Protein AF-A0A2V8FCY8-F1 (afdb_monomer_lite)

Foldseek 3Di:
DQWFDDPDSPVVLLVVLVVCLVPPPWWDKDKAFAPPDPDDDPGTDHDHLVVSQVSLVVQHPPWDWACPPPVGMIMIIRTNDDDDDPVQRGRPVCPVVSPPPD

pLDDT: mean 94.59, std 7.33, range [53.75, 98.69]

Secondary structure (DSSP, 8-state):
---B--TTHHHHHHHHHHHHHHH-SSEEEEEEEES-SS---TTB-EE-HHHHHHHHHTT-SEEEEE-SSSTTEEEEEEE-----BTTTTB-GGGHHHHSS--

Structure (mmCIF, N/CA/C/O backbone):
data_AF-A0A2V8FCY8-F1
#
_entry.id   AF-A0A2V8FCY8-F1
#
loop_
_atom_site.group_PDB
_atom_site.id
_atom_site.type_symbol
_atom_site.l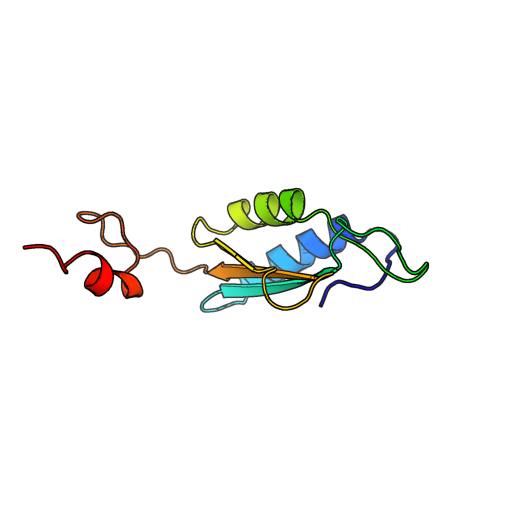abel_atom_id
_atom_site.label_alt_id
_atom_site.label_comp_id
_atom_site.label_asym_id
_atom_site.label_entity_id
_atom_site.label_seq_id
_atom_site.pdbx_PDB_ins_code
_atom_site.Cartn_x
_atom_site.Cartn_y
_atom_site.Cartn_z
_atom_site.occupancy
_atom_site.B_iso_or_equiv
_atom_site.auth_seq_id
_atom_site.auth_comp_id
_atom_site.auth_asym_id
_atom_site.auth_atom_id
_atom_site.pdbx_PDB_model_num
ATOM 1 N N . MET A 1 1 ? 1.787 9.150 -5.287 1.00 81.19 1 MET A N 1
ATOM 2 C CA . MET A 1 1 ? 1.724 8.350 -6.523 1.00 81.19 1 MET A CA 1
ATOM 3 C C . MET A 1 1 ? 3.131 7.829 -6.794 1.00 81.19 1 MET A C 1
ATOM 5 O O . MET A 1 1 ? 4.049 8.642 -6.792 1.00 81.19 1 MET A O 1
ATOM 9 N N . PHE A 1 2 ? 3.322 6.516 -6.915 1.00 93.06 2 PHE A N 1
ATOM 10 C CA . PHE A 1 2 ? 4.627 5.831 -6.962 1.00 93.06 2 PHE A CA 1
ATOM 11 C C . PHE A 1 2 ? 4.886 5.227 -8.353 1.00 93.06 2 PHE A C 1
ATOM 13 O O . PHE A 1 2 ? 5.093 4.025 -8.491 1.00 93.06 2 PHE A O 1
ATOM 20 N N . ASN A 1 3 ? 4.843 6.069 -9.390 1.00 93.81 3 ASN A N 1
ATOM 21 C CA . ASN A 1 3 ? 4.734 5.599 -10.778 1.00 93.81 3 ASN A CA 1
ATOM 22 C C . ASN A 1 3 ? 6.024 5.746 -11.594 1.00 93.81 3 ASN A C 1
ATOM 24 O O . ASN A 1 3 ? 6.118 5.168 -12.670 1.00 93.81 3 ASN A O 1
ATOM 28 N N . PHE A 1 4 ? 7.012 6.511 -11.125 1.00 95.31 4 PHE A N 1
ATOM 29 C CA . PHE A 1 4 ? 8.258 6.727 -11.865 1.00 95.31 4 PHE A CA 1
ATOM 30 C C . PHE A 1 4 ? 9.251 5.594 -11.639 1.00 95.31 4 PHE A C 1
ATOM 32 O O . PHE A 1 4 ? 9.427 5.137 -10.508 1.00 95.31 4 PHE A O 1
ATOM 39 N N . LEU A 1 5 ? 9.928 5.178 -12.707 1.00 95.31 5 LEU A N 1
ATOM 40 C CA . LEU A 1 5 ? 11.042 4.244 -12.605 1.00 95.31 5 LEU A CA 1
ATOM 41 C C . LEU A 1 5 ? 12.235 4.915 -11.905 1.00 95.31 5 LEU A C 1
ATOM 43 O O . LEU A 1 5 ? 12.657 6.007 -12.282 1.00 95.31 5 LEU A O 1
ATOM 47 N N . LEU A 1 6 ? 12.766 4.254 -10.881 1.00 96.75 6 LEU A N 1
ATOM 48 C CA . LEU A 1 6 ? 13.937 4.653 -10.103 1.00 96.75 6 LEU A CA 1
ATOM 49 C C . LEU A 1 6 ? 14.985 3.536 -10.161 1.00 96.75 6 LEU A C 1
ATOM 51 O O . LEU A 1 6 ? 14.673 2.400 -10.510 1.00 96.75 6 LEU A O 1
ATOM 55 N N . THR A 1 7 ? 16.222 3.835 -9.752 1.00 96.94 7 THR A N 1
ATOM 56 C CA . THR A 1 7 ? 17.281 2.816 -9.629 1.00 96.94 7 THR A CA 1
ATOM 57 C C . THR A 1 7 ? 16.872 1.673 -8.696 1.00 96.94 7 THR A C 1
ATOM 59 O O . THR A 1 7 ? 17.178 0.517 -8.967 1.00 96.94 7 THR A O 1
ATOM 62 N N . ASP A 1 8 ? 16.163 1.998 -7.610 1.00 97.81 8 ASP A N 1
ATOM 63 C CA . ASP A 1 8 ? 15.591 1.027 -6.678 1.00 97.81 8 ASP A CA 1
ATOM 64 C C . ASP A 1 8 ? 14.241 1.531 -6.147 1.00 97.81 8 ASP A C 1
ATOM 66 O O . ASP A 1 8 ? 14.145 2.215 -5.123 1.00 97.81 8 ASP A O 1
ATOM 70 N N . ASN A 1 9 ? 13.173 1.210 -6.878 1.00 98.19 9 ASN A N 1
ATOM 71 C CA . ASN A 1 9 ? 11.812 1.546 -6.469 1.00 98.19 9 ASN A CA 1
ATOM 72 C C . ASN A 1 9 ? 11.395 0.857 -5.168 1.00 98.19 9 ASN A C 1
ATOM 74 O O . ASN A 1 9 ? 10.638 1.446 -4.401 1.00 98.19 9 ASN A O 1
ATOM 78 N N . TRP A 1 10 ? 11.847 -0.372 -4.913 1.00 98.12 10 TRP A N 1
ATOM 79 C CA . TRP A 1 10 ? 11.351 -1.136 -3.772 1.00 98.12 10 TRP A CA 1
ATOM 80 C C . TRP A 1 10 ? 11.871 -0.567 -2.454 1.00 98.12 10 TRP A C 1
ATOM 82 O O . TRP A 1 10 ? 11.072 -0.254 -1.571 1.00 98.12 10 TRP A O 1
ATOM 92 N N . SER A 1 11 ? 13.181 -0.325 -2.355 1.00 98.38 11 SER A N 1
ATOM 93 C CA . SER A 1 11 ? 13.763 0.321 -1.173 1.00 98.38 11 SER A CA 1
ATOM 94 C C . SER A 1 11 ? 13.178 1.718 -0.951 1.00 98.38 11 SER A C 1
ATOM 96 O O . SER A 1 11 ? 12.910 2.105 0.187 1.00 98.38 11 SER A O 1
ATOM 98 N N . PHE A 1 12 ? 12.908 2.461 -2.032 1.00 98.38 12 PHE A N 1
ATOM 99 C CA . PHE A 1 12 ? 12.224 3.751 -1.949 1.00 98.38 12 PHE A CA 1
ATOM 100 C C . PHE A 1 12 ? 10.813 3.620 -1.356 1.00 98.38 12 PHE A C 1
ATOM 102 O O . PHE A 1 12 ? 10.464 4.361 -0.438 1.00 98.38 12 PHE A O 1
ATOM 109 N N . ILE A 1 13 ? 10.010 2.663 -1.830 1.00 98.50 13 ILE A N 1
ATOM 110 C CA . ILE A 1 13 ? 8.654 2.416 -1.317 1.00 98.50 13 ILE A CA 1
ATOM 111 C C . ILE A 1 13 ? 8.692 2.078 0.178 1.00 98.50 13 ILE A C 1
ATOM 113 O O . ILE A 1 13 ? 7.936 2.671 0.948 1.00 98.50 13 ILE A O 1
ATOM 117 N N . GLN A 1 14 ? 9.595 1.189 0.604 1.00 98.62 14 GLN A N 1
ATOM 118 C CA . GLN A 1 14 ? 9.753 0.825 2.016 1.00 98.62 14 GLN A CA 1
ATOM 119 C C . GLN A 1 14 ? 10.124 2.040 2.879 1.00 98.62 14 GLN A C 1
ATOM 121 O O . GLN A 1 14 ? 9.465 2.308 3.883 1.00 98.62 14 GLN A O 1
ATOM 126 N N . ALA A 1 15 ? 11.115 2.829 2.452 1.00 98.56 15 ALA A N 1
ATOM 127 C CA . ALA A 1 15 ? 11.540 4.027 3.173 1.00 98.56 15 ALA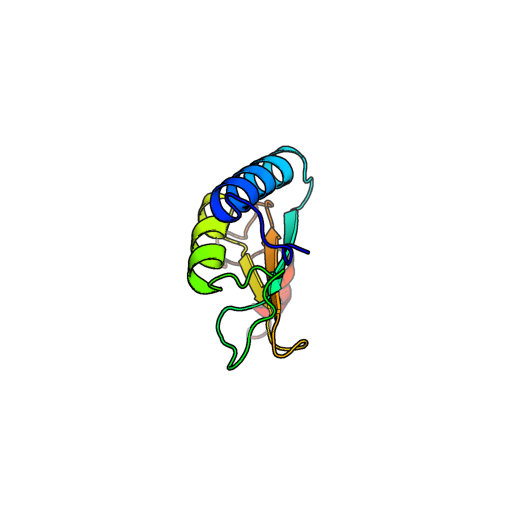 A CA 1
ATOM 128 C C . ALA A 1 15 ? 10.423 5.080 3.277 1.00 98.56 15 ALA A C 1
ATOM 130 O O . ALA A 1 15 ? 10.276 5.738 4.311 1.00 98.56 15 ALA A O 1
ATOM 131 N N . MET A 1 16 ? 9.612 5.229 2.226 1.00 98.56 16 MET A N 1
ATOM 132 C CA . MET A 1 16 ? 8.462 6.130 2.243 1.00 98.56 16 MET A CA 1
ATOM 133 C C . MET A 1 16 ? 7.359 5.636 3.180 1.00 98.56 16 MET A C 1
ATOM 135 O O . MET A 1 16 ? 6.795 6.448 3.908 1.00 98.56 16 MET A O 1
ATOM 139 N N . PHE A 1 17 ? 7.075 4.331 3.218 1.00 98.69 17 PHE A N 1
ATOM 140 C CA . PHE A 1 17 ? 6.105 3.768 4.162 1.00 98.69 17 PHE A CA 1
ATOM 141 C C . PHE A 1 17 ? 6.566 3.966 5.610 1.00 98.69 17 PHE A C 1
ATOM 143 O O . PHE A 1 17 ? 5.771 4.414 6.434 1.00 98.69 17 PHE A O 1
ATOM 150 N N . ASP A 1 18 ? 7.852 3.750 5.908 1.00 98.62 18 ASP A N 1
ATOM 151 C CA . ASP A 1 18 ? 8.428 4.043 7.227 1.00 98.62 18 ASP A CA 1
ATOM 152 C C . ASP A 1 18 ? 8.287 5.524 7.594 1.00 98.62 18 ASP A C 1
ATOM 154 O O . ASP A 1 18 ? 7.912 5.869 8.716 1.00 98.62 18 ASP A O 1
ATOM 158 N N . LEU A 1 19 ? 8.574 6.425 6.651 1.00 98.50 19 LEU A N 1
ATOM 159 C CA . LEU A 1 19 ? 8.421 7.861 6.856 1.00 98.50 19 LEU A CA 1
ATOM 160 C C . LEU A 1 19 ? 6.961 8.236 7.140 1.00 98.50 19 LEU A C 1
ATOM 162 O O . LEU A 1 19 ? 6.691 8.956 8.102 1.00 98.50 19 LEU A O 1
ATOM 166 N N . PHE A 1 20 ? 6.021 7.737 6.338 1.00 98.44 20 PHE A N 1
ATOM 167 C CA . PHE A 1 20 ? 4.599 8.000 6.525 1.00 98.44 20 PHE A CA 1
ATOM 168 C C . PHE A 1 20 ? 4.097 7.445 7.852 1.00 98.44 20 PHE A C 1
ATOM 170 O O . PHE A 1 20 ? 3.433 8.166 8.592 1.00 98.44 20 PHE A O 1
ATOM 177 N N . ALA A 1 21 ? 4.464 6.212 8.200 1.00 98.12 21 ALA A N 1
ATOM 178 C CA . ALA A 1 21 ? 4.076 5.592 9.458 1.00 98.12 21 ALA A CA 1
ATOM 179 C C . ALA A 1 21 ? 4.589 6.364 10.683 1.00 98.12 21 ALA A C 1
ATOM 181 O O . ALA A 1 21 ? 3.887 6.449 11.687 1.00 98.12 21 ALA A O 1
ATOM 182 N N . ARG A 1 22 ? 5.785 6.965 10.601 1.00 98.25 22 ARG A N 1
ATOM 183 C CA . ARG A 1 22 ? 6.356 7.775 11.690 1.00 98.25 22 ARG A CA 1
ATOM 184 C C . ARG A 1 22 ? 5.663 9.119 11.904 1.00 98.25 22 ARG A C 1
ATOM 186 O O . ARG A 1 22 ? 5.694 9.628 13.020 1.00 98.25 22 ARG A O 1
ATOM 193 N N . HIS A 1 23 ? 5.091 9.718 10.860 1.00 98.12 23 HIS A N 1
ATOM 194 C CA . HIS A 1 23 ? 4.604 11.104 10.913 1.00 98.12 23 HIS A CA 1
ATOM 195 C C . HIS A 1 23 ? 3.094 11.259 10.710 1.00 98.12 23 HIS A C 1
ATOM 197 O O . HIS A 1 23 ? 2.541 12.318 11.007 1.00 98.12 23 HIS A O 1
ATOM 203 N N . ALA A 1 24 ? 2.405 10.234 10.213 1.00 97.81 24 ALA A N 1
ATOM 204 C CA . ALA A 1 24 ? 0.964 10.273 10.038 1.00 97.81 24 ALA A CA 1
ATOM 205 C C . ALA A 1 24 ? 0.232 10.173 11.383 1.00 97.81 24 ALA A C 1
ATOM 207 O O . ALA A 1 24 ? 0.523 9.316 12.211 1.00 97.81 24 ALA A O 1
ATOM 208 N N . ARG A 1 25 ? -0.786 11.020 11.575 1.00 95.69 25 ARG A N 1
ATOM 209 C CA . ARG A 1 25 ? -1.633 10.998 12.781 1.00 95.69 25 ARG A CA 1
ATOM 210 C C . ARG A 1 25 ? -2.674 9.877 12.768 1.00 95.69 25 ARG A C 1
ATOM 212 O O . ARG A 1 25 ? -3.009 9.346 13.817 1.00 95.69 25 ARG A O 1
ATOM 219 N N . MET A 1 26 ? -3.236 9.578 11.598 1.00 97.12 26 MET A N 1
ATOM 220 C CA . MET A 1 26 ? -4.313 8.589 11.437 1.00 97.12 26 MET A CA 1
ATOM 221 C C . MET A 1 26 ? -3.885 7.423 10.555 1.00 97.12 26 MET A C 1
ATOM 223 O O . MET A 1 26 ? -4.230 6.287 10.830 1.00 97.12 26 MET A O 1
ATOM 227 N N . GLY A 1 27 ? -3.132 7.696 9.498 1.00 98.12 27 GLY A N 1
ATOM 228 C CA . GLY A 1 27 ? -2.769 6.706 8.502 1.00 98.12 27 GLY A CA 1
ATOM 229 C C . GLY A 1 27 ? -2.236 7.372 7.248 1.00 98.12 27 GLY A C 1
ATOM 230 O O . GLY A 1 27 ? -2.108 8.598 7.192 1.00 98.12 27 GLY A O 1
ATOM 231 N N . PHE A 1 28 ? -1.936 6.566 6.242 1.00 98.69 28 PHE A N 1
ATOM 232 C CA . PHE A 1 28 ? -1.441 7.041 4.959 1.00 98.69 28 PHE A CA 1
ATOM 233 C C . PHE A 1 28 ? -2.076 6.277 3.803 1.00 98.69 28 PHE A C 1
ATOM 235 O O . PHE A 1 28 ? -2.619 5.185 3.971 1.00 98.69 28 PHE A O 1
ATOM 242 N N . ALA A 1 29 ? -1.998 6.876 2.619 1.00 98.31 29 ALA A N 1
ATOM 243 C CA . ALA A 1 29 ? -2.413 6.253 1.376 1.00 98.31 29 ALA A CA 1
ATOM 244 C C . ALA A 1 29 ? -1.283 6.340 0.349 1.00 98.31 29 ALA A C 1
ATOM 246 O O . ALA A 1 29 ? -0.608 7.366 0.237 1.00 98.31 29 ALA A O 1
ATOM 247 N N . ALA A 1 30 ? -1.091 5.267 -0.409 1.00 98.19 30 ALA A N 1
ATOM 248 C CA . ALA A 1 30 ? -0.095 5.179 -1.462 1.00 98.19 30 ALA A CA 1
ATOM 249 C C . ALA A 1 30 ? -0.731 4.558 -2.707 1.00 98.19 30 ALA A C 1
ATOM 251 O O . ALA A 1 30 ? -1.283 3.464 -2.655 1.00 98.19 30 ALA A O 1
ATOM 252 N N . ASN A 1 31 ? -0.669 5.284 -3.818 1.00 98.06 31 ASN A N 1
ATOM 253 C CA . ASN A 1 31 ? -1.183 4.850 -5.114 1.00 98.06 31 ASN A CA 1
ATOM 254 C C . ASN A 1 31 ? -0.024 4.461 -6.043 1.00 98.06 31 ASN A C 1
ATOM 256 O O . ASN A 1 31 ? 1.023 5.124 -6.018 1.00 98.06 31 ASN A O 1
ATOM 260 N N . PHE A 1 32 ? -0.241 3.410 -6.830 1.00 98.06 32 PHE A N 1
ATOM 261 C CA . PHE A 1 32 ? 0.738 2.759 -7.694 1.00 98.06 32 PHE A CA 1
ATOM 262 C C . PHE A 1 32 ? 0.106 2.377 -9.031 1.00 98.06 32 PHE A C 1
ATOM 264 O O . PHE A 1 32 ? -1.065 1.997 -9.067 1.00 98.06 32 PHE A O 1
ATOM 271 N N . LEU A 1 33 ? 0.917 2.334 -10.088 1.00 97.38 33 LEU A N 1
ATOM 272 C CA . LEU A 1 33 ? 0.622 1.507 -11.256 1.00 97.38 33 LEU A CA 1
ATOM 273 C C . LEU A 1 33 ? 0.761 0.023 -10.892 1.00 97.38 33 LEU A C 1
ATOM 275 O O . LEU A 1 33 ? 1.692 -0.371 -10.188 1.00 97.38 33 LEU A O 1
ATOM 279 N N . SER A 1 34 ? -0.156 -0.797 -11.392 1.00 96.50 34 SER A N 1
ATOM 280 C CA . SER A 1 34 ? -0.217 -2.239 -11.163 1.00 96.50 34 SER A CA 1
ATOM 281 C C . SER A 1 34 ? 0.591 -3.007 -12.200 1.00 96.50 34 SER A C 1
ATOM 283 O O . SER A 1 34 ? 0.543 -2.704 -13.385 1.00 96.50 34 SER A O 1
ATOM 285 N N . ASP A 1 35 ? 1.271 -4.071 -11.788 1.00 96.19 35 ASP A N 1
ATOM 28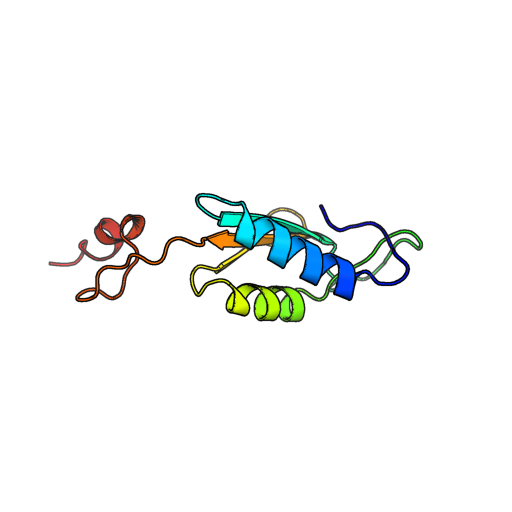6 C CA . ASP A 1 35 ? 1.920 -5.003 -12.709 1.00 96.19 35 ASP A CA 1
ATOM 287 C C . ASP A 1 35 ? 0.939 -5.902 -13.489 1.00 96.19 35 ASP A C 1
ATOM 289 O O . ASP A 1 35 ? 1.359 -6.584 -14.428 1.00 96.19 35 ASP A O 1
ATOM 293 N N . ARG A 1 36 ? -0.358 -5.848 -13.142 1.00 95.06 36 ARG A N 1
ATOM 294 C CA . ARG A 1 36 ? -1.487 -6.558 -13.770 1.00 95.06 36 ARG A CA 1
ATOM 295 C C . ARG A 1 36 ? -1.989 -5.842 -15.025 1.00 95.06 36 ARG A C 1
ATOM 297 O O . ARG A 1 36 ? -3.146 -5.437 -15.094 1.00 95.06 36 ARG A O 1
ATOM 304 N 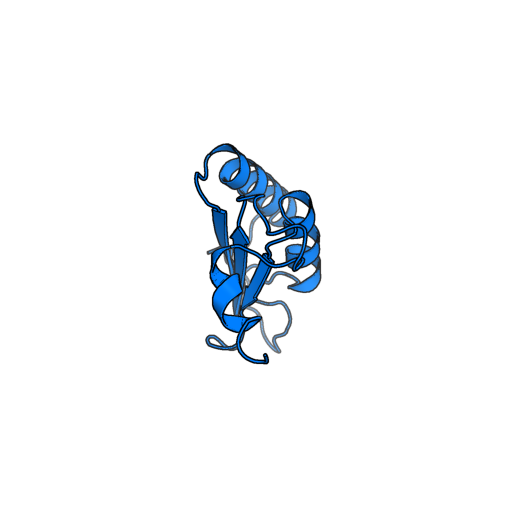N . VAL A 1 37 ? -1.097 -5.662 -15.993 1.00 93.31 37 VAL A N 1
ATOM 305 C CA . VAL A 1 37 ? -1.345 -4.926 -17.240 1.00 93.31 37 VAL A CA 1
ATOM 306 C C . VAL A 1 37 ? -0.661 -5.600 -18.428 1.00 93.31 37 VAL A C 1
ATOM 308 O O . VAL A 1 37 ? 0.392 -6.216 -18.268 1.00 93.31 37 VAL A O 1
ATOM 311 N N . ASP A 1 38 ? -1.225 -5.424 -19.624 1.00 92.50 38 ASP A N 1
ATOM 312 C CA . ASP A 1 38 ? -0.697 -6.000 -20.872 1.00 92.50 38 ASP A CA 1
ATOM 313 C C . ASP A 1 38 ? 0.407 -5.148 -21.527 1.00 92.50 38 ASP A C 1
ATOM 315 O O . ASP A 1 38 ? 1.066 -5.588 -22.468 1.00 92.50 38 ASP A O 1
ATOM 319 N N . TYR A 1 39 ? 0.623 -3.918 -21.051 1.00 92.25 39 TYR A N 1
ATOM 320 C CA . TYR A 1 39 ? 1.661 -3.019 -21.555 1.00 92.25 39 TYR A CA 1
ATOM 321 C C . TYR A 1 39 ? 2.239 -2.151 -20.435 1.00 92.25 39 TYR A C 1
ATOM 323 O O . TYR A 1 39 ? 1.591 -1.904 -19.421 1.00 92.25 39 TYR A O 1
ATOM 331 N N . ARG A 1 40 ? 3.473 -1.674 -20.622 1.00 93.19 40 ARG A N 1
ATOM 332 C CA . ARG A 1 40 ? 4.179 -0.784 -19.689 1.00 93.19 40 ARG A CA 1
ATOM 333 C C . ARG A 1 40 ? 4.899 0.310 -20.471 1.00 93.19 40 ARG A C 1
ATOM 335 O O . ARG A 1 40 ? 5.309 0.075 -21.603 1.00 93.19 40 ARG A O 1
ATOM 342 N N . LEU A 1 41 ? 5.060 1.489 -19.872 1.00 92.06 41 LEU A N 1
ATOM 343 C CA . LEU A 1 41 ? 5.880 2.566 -20.432 1.00 92.06 41 LEU A CA 1
ATOM 344 C C . LEU A 1 41 ? 7.295 2.498 -19.839 1.00 92.06 41 LEU A C 1
ATOM 346 O O . LEU A 1 41 ? 7.438 2.307 -18.632 1.00 92.06 41 LEU A O 1
ATOM 350 N N . ASP A 1 42 ? 8.331 2.722 -20.647 1.00 93.00 42 ASP A N 1
ATOM 351 C CA . ASP A 1 42 ? 9.740 2.538 -20.240 1.00 93.00 42 ASP A CA 1
ATOM 352 C C . ASP A 1 42 ? 10.162 3.352 -19.006 1.00 93.00 42 ASP A C 1
ATOM 354 O O . ASP A 1 42 ? 11.032 2.944 -18.244 1.00 93.00 42 ASP A O 1
ATOM 358 N N . HIS A 1 43 ? 9.534 4.505 -18.781 1.00 95.38 43 HIS A N 1
ATOM 359 C CA . HIS A 1 43 ? 9.842 5.416 -17.674 1.00 95.38 43 HIS A CA 1
ATOM 360 C C . HIS A 1 43 ? 8.958 5.194 -16.435 1.00 95.38 43 HIS A C 1
ATOM 362 O O . HIS A 1 43 ? 8.976 6.006 -15.505 1.00 95.38 43 HIS A O 1
ATOM 368 N N . THR A 1 44 ? 8.165 4.119 -16.419 1.00 96.50 44 THR A N 1
ATOM 369 C CA . THR A 1 44 ? 7.198 3.845 -15.353 1.00 96.50 44 THR A CA 1
ATOM 370 C C . THR A 1 44 ? 7.527 2.589 -14.562 1.00 96.50 44 THR A C 1
ATOM 372 O O . THR A 1 44 ? 7.942 1.565 -15.105 1.00 96.50 44 THR A O 1
ATOM 375 N N . TYR A 1 45 ? 7.294 2.661 -13.256 1.00 97.38 45 TYR A N 1
ATOM 376 C CA . TYR A 1 45 ? 7.358 1.525 -12.354 1.00 97.38 45 TYR A CA 1
ATOM 377 C C . TYR A 1 45 ? 5.957 0.963 -12.123 1.00 97.38 45 TYR A C 1
ATOM 379 O O . TYR A 1 45 ? 5.061 1.687 -11.694 1.00 97.38 45 TYR A O 1
ATOM 387 N N . HIS A 1 46 ? 5.794 -0.334 -12.380 1.00 97.31 46 HIS A N 1
ATOM 388 C CA . HIS A 1 46 ? 4.565 -1.075 -12.110 1.00 97.31 46 HIS A CA 1
ATOM 389 C C . HIS A 1 46 ? 4.815 -2.019 -10.935 1.00 97.31 46 HIS A C 1
ATOM 391 O O . HIS A 1 46 ? 5.671 -2.904 -11.014 1.00 97.31 46 HIS A O 1
ATOM 397 N N . ALA A 1 47 ? 4.100 -1.796 -9.838 1.00 97.81 47 ALA A N 1
ATOM 398 C CA . ALA A 1 47 ? 4.253 -2.537 -8.599 1.00 97.81 47 ALA A CA 1
ATOM 399 C C . ALA A 1 47 ? 3.358 -3.782 -8.583 1.00 97.81 47 ALA A C 1
ATOM 401 O O . ALA A 1 47 ? 2.230 -3.748 -9.072 1.00 97.81 47 ALA A O 1
ATOM 402 N N . ASP A 1 48 ? 3.838 -4.856 -7.953 1.00 97.62 48 ASP A N 1
ATOM 403 C CA . ASP A 1 48 ? 3.015 -6.025 -7.631 1.00 97.62 48 ASP A CA 1
ATOM 404 C C . ASP A 1 48 ? 2.089 -5.682 -6.449 1.00 97.62 48 ASP A C 1
ATOM 406 O O . ASP A 1 48 ? 2.588 -5.468 -5.332 1.00 97.62 48 ASP A O 1
ATOM 410 N N . PRO A 1 49 ? 0.756 -5.640 -6.648 1.00 97.56 49 PRO A N 1
ATOM 411 C CA . PRO A 1 49 ? -0.177 -5.272 -5.590 1.00 97.56 49 PRO A CA 1
ATOM 412 C C . PRO A 1 49 ? -0.091 -6.191 -4.366 1.00 97.56 49 PRO A C 1
ATOM 414 O O . PRO A 1 49 ? -0.265 -5.725 -3.241 1.00 97.56 49 PRO A O 1
ATOM 417 N N . ALA A 1 50 ? 0.235 -7.476 -4.555 1.00 97.88 50 ALA A N 1
ATOM 418 C CA . ALA A 1 50 ? 0.339 -8.434 -3.457 1.00 97.88 50 ALA A CA 1
ATOM 419 C C . ALA A 1 50 ? 1.547 -8.144 -2.552 1.00 97.88 50 ALA A C 1
ATOM 421 O O . ALA A 1 50 ? 1.424 -8.170 -1.329 1.00 97.88 50 ALA A O 1
ATOM 422 N N . LYS A 1 51 ? 2.703 -7.796 -3.135 1.00 98.38 51 LYS A N 1
ATOM 423 C CA . LYS A 1 51 ? 3.905 -7.422 -2.366 1.00 98.38 51 LYS A CA 1
ATOM 424 C C . LYS A 1 51 ? 3.712 -6.123 -1.599 1.00 98.38 51 LYS A C 1
ATOM 426 O O . LYS A 1 51 ? 4.157 -6.000 -0.460 1.00 98.38 51 LYS A O 1
ATOM 431 N N . VAL A 1 52 ? 3.057 -5.147 -2.221 1.00 98.56 52 VAL A N 1
ATOM 432 C CA . VAL A 1 52 ? 2.766 -3.865 -1.572 1.00 98.56 52 VAL A CA 1
ATOM 433 C C . VAL A 1 52 ? 1.760 -4.045 -0.429 1.00 98.56 52 VAL A C 1
ATOM 435 O O . VAL A 1 52 ? 1.923 -3.433 0.627 1.00 98.56 52 VAL A O 1
ATOM 438 N N . LEU A 1 53 ? 0.765 -4.920 -0.600 1.00 98.56 53 LEU A N 1
ATOM 439 C CA . LEU A 1 53 ? -0.167 -5.291 0.463 1.00 98.56 53 LEU A CA 1
ATOM 440 C C . LEU A 1 53 ? 0.547 -5.979 1.640 1.00 98.56 53 LEU A C 1
ATOM 442 O O . LEU A 1 53 ? 0.331 -5.588 2.785 1.00 98.56 53 LEU A O 1
ATOM 446 N N . ASP A 1 54 ? 1.436 -6.940 1.371 1.00 98.62 54 ASP A N 1
ATOM 447 C CA . ASP A 1 54 ? 2.248 -7.605 2.404 1.00 98.62 54 ASP A CA 1
ATOM 448 C C . ASP A 1 54 ? 3.108 -6.605 3.198 1.00 98.62 54 ASP A C 1
ATOM 450 O O . ASP A 1 54 ? 3.145 -6.630 4.431 1.00 98.62 54 ASP A O 1
ATOM 454 N N . LEU A 1 55 ? 3.732 -5.644 2.507 1.00 98.62 55 LEU A N 1
ATOM 455 C CA . LEU A 1 55 ? 4.482 -4.566 3.151 1.00 98.62 55 LEU A CA 1
ATOM 456 C C . LEU A 1 55 ? 3.605 -3.737 4.104 1.00 98.62 55 LEU A C 1
ATOM 458 O O . LEU A 1 55 ? 4.053 -3.399 5.200 1.00 98.62 55 LEU A O 1
ATOM 462 N N . ALA A 1 56 ? 2.364 -3.422 3.722 1.00 98.56 56 ALA A N 1
ATOM 463 C CA . ALA A 1 56 ? 1.451 -2.642 4.561 1.00 98.56 56 ALA A CA 1
ATOM 464 C C . ALA A 1 56 ? 1.138 -3.307 5.907 1.00 98.56 56 ALA A C 1
ATOM 466 O O . ALA A 1 56 ? 1.033 -2.607 6.921 1.00 98.56 56 ALA A O 1
ATOM 467 N N . TYR A 1 57 ? 1.044 -4.638 5.945 1.00 98.50 57 TYR A N 1
ATOM 468 C CA . TYR A 1 57 ? 0.742 -5.371 7.177 1.00 98.50 57 TYR A CA 1
ATOM 469 C C . TYR A 1 57 ? 1.826 -5.251 8.253 1.00 98.50 57 TYR A C 1
ATOM 471 O O . TYR A 1 57 ? 1.545 -5.453 9.433 1.00 98.50 57 TYR A O 1
ATOM 479 N N . ARG A 1 58 ? 3.042 -4.818 7.898 1.00 98.06 58 ARG A N 1
ATOM 480 C CA . ARG A 1 58 ? 4.081 -4.475 8.887 1.00 98.06 58 ARG A CA 1
ATOM 481 C C . ARG A 1 58 ? 3.699 -3.274 9.751 1.00 98.06 58 ARG A C 1
ATOM 483 O O . ARG A 1 58 ? 4.205 -3.132 10.862 1.00 98.06 58 ARG A O 1
ATOM 490 N N . TYR A 1 59 ? 2.814 -2.414 9.249 1.00 98.25 59 TYR A N 1
ATOM 491 C CA . TYR A 1 59 ? 2.411 -1.182 9.915 1.00 98.25 59 TYR A CA 1
ATOM 492 C C . TYR A 1 59 ? 1.047 -1.310 10.577 1.00 98.25 59 TYR A C 1
ATOM 494 O O . TYR A 1 59 ? 0.876 -0.792 11.676 1.00 98.25 59 TYR A O 1
ATOM 502 N N . SER A 1 60 ? 0.071 -1.989 9.971 1.00 98.06 60 SER A N 1
ATOM 503 C CA . SER A 1 60 ? -1.261 -2.143 10.565 1.00 98.06 60 SER A CA 1
ATOM 504 C C . SER A 1 60 ? -2.024 -3.347 10.030 1.00 98.06 60 SER A C 1
ATOM 506 O O . SER A 1 60 ? -1.808 -3.768 8.904 1.00 98.06 60 SER A O 1
ATOM 508 N N . ASN A 1 61 ? -2.981 -3.839 10.821 1.00 96.62 61 ASN A N 1
ATOM 509 C CA . ASN A 1 61 ? -3.999 -4.787 10.358 1.00 96.62 61 ASN A CA 1
ATOM 510 C C . ASN A 1 61 ? -5.189 -4.075 9.680 1.00 96.62 61 ASN A C 1
ATOM 512 O O . ASN A 1 61 ? -6.036 -4.729 9.080 1.00 96.62 61 ASN A O 1
ATOM 516 N N . ARG A 1 62 ? -5.255 -2.736 9.755 1.00 97.69 62 ARG A N 1
ATOM 517 C CA . ARG A 1 62 ? -6.285 -1.899 9.122 1.00 97.69 62 ARG A CA 1
ATOM 518 C C . ARG A 1 62 ? -5.832 -1.456 7.737 1.00 97.69 62 ARG A C 1
ATOM 520 O O . ARG A 1 62 ? -5.316 -0.349 7.568 1.00 97.69 62 ARG A O 1
ATOM 527 N N . VAL A 1 63 ? -5.984 -2.340 6.758 1.00 98.25 63 VAL A N 1
ATOM 528 C CA . VAL A 1 63 ? -5.483 -2.115 5.397 1.00 98.25 63 VAL A CA 1
ATOM 529 C C . VAL A 1 63 ? -6.600 -2.310 4.380 1.00 98.25 63 VAL A C 1
ATOM 531 O O . VAL A 1 63 ? -7.356 -3.272 4.463 1.00 98.25 63 VAL A O 1
ATOM 534 N N . MET A 1 64 ? -6.686 -1.406 3.405 1.00 98.00 64 MET A N 1
ATOM 535 C CA . MET A 1 64 ? -7.567 -1.537 2.245 1.00 98.00 64 MET A CA 1
ATOM 536 C C . MET A 1 64 ? -6.744 -1.392 0.968 1.00 98.00 64 MET A C 1
ATOM 538 O O . MET A 1 64 ? -6.039 -0.400 0.792 1.00 98.00 64 MET A O 1
ATOM 542 N N . LEU A 1 65 ? -6.871 -2.359 0.062 1.00 97.75 65 LEU A N 1
ATOM 543 C CA . LEU A 1 65 ? -6.395 -2.246 -1.311 1.00 97.75 65 LEU A CA 1
ATOM 544 C C . LEU A 1 65 ? -7.591 -1.935 -2.203 1.00 97.75 65 LEU A C 1
ATOM 546 O O . LEU A 1 65 ? -8.570 -2.677 -2.210 1.00 97.75 65 LEU A O 1
ATOM 550 N N . ARG A 1 66 ? -7.512 -0.830 -2.940 1.00 96.88 66 ARG A N 1
ATOM 551 C CA . ARG A 1 66 ? -8.583 -0.352 -3.807 1.00 96.88 66 ARG A CA 1
ATOM 552 C C . ARG A 1 66 ? -8.103 -0.256 -5.252 1.00 96.88 66 ARG A C 1
ATOM 554 O O . ARG A 1 66 ? -7.217 0.543 -5.545 1.00 96.88 66 ARG A O 1
ATOM 561 N N . ASN A 1 67 ? -8.700 -1.042 -6.141 1.00 95.56 67 ASN A N 1
ATOM 562 C CA . ASN A 1 67 ? -8.379 -1.113 -7.573 1.00 95.56 67 ASN A CA 1
ATOM 563 C C . ASN A 1 67 ? -9.644 -1.141 -8.461 1.00 95.56 67 ASN A C 1
ATOM 565 O O . ASN A 1 67 ? -9.615 -1.634 -9.582 1.00 95.56 67 ASN A O 1
ATOM 569 N N . ASP A 1 68 ? -10.769 -0.645 -7.943 1.00 94.06 68 ASP A N 1
ATOM 570 C CA . ASP A 1 68 ? -12.102 -0.680 -8.565 1.00 94.06 68 ASP A CA 1
ATOM 571 C C . ASP A 1 68 ? -12.411 0.538 -9.459 1.00 94.06 68 ASP A C 1
ATOM 573 O O . ASP A 1 68 ? -13.432 0.549 -10.140 1.00 94.06 68 ASP A O 1
ATOM 577 N N . TYR A 1 69 ? -11.564 1.575 -9.450 1.00 88.62 69 TYR A N 1
ATOM 578 C CA . TYR A 1 69 ? -11.847 2.863 -10.108 1.00 88.62 69 TYR A CA 1
ATOM 579 C C . TYR A 1 69 ? -10.900 3.205 -11.272 1.00 88.62 69 TYR A C 1
ATOM 581 O O . TYR A 1 69 ? -11.339 3.790 -12.262 1.00 88.62 69 TYR A O 1
ATOM 589 N N . MET A 1 70 ? -9.616 2.845 -11.177 1.00 88.88 70 MET A N 1
ATOM 590 C CA . MET A 1 70 ? -8.612 3.061 -12.224 1.00 88.88 70 MET A CA 1
ATOM 591 C C . MET A 1 70 ? -8.063 1.703 -12.672 1.00 88.88 70 MET A C 1
ATOM 593 O O . MET A 1 70 ? -7.499 0.989 -11.847 1.00 88.88 70 MET A O 1
ATOM 597 N N . PRO A 1 71 ? -8.190 1.330 -13.957 1.00 88.38 71 PRO A N 1
ATOM 598 C CA . PRO A 1 71 ? -7.975 -0.049 -14.410 1.00 88.38 71 PRO A CA 1
ATOM 599 C C . PRO A 1 71 ? -6.523 -0.530 -14.304 1.00 88.38 71 PRO A C 1
ATOM 601 O O . PRO A 1 71 ? -6.275 -1.732 -14.287 1.00 88.38 71 PRO A O 1
ATOM 604 N N . PHE A 1 72 ? -5.565 0.394 -14.235 1.00 93.69 72 PHE A N 1
ATOM 605 C CA . PHE A 1 72 ? -4.130 0.094 -14.214 1.00 93.69 72 PHE A CA 1
ATOM 606 C C . PHE A 1 72 ? -3.456 0.527 -12.916 1.00 93.69 72 PHE A C 1
ATOM 608 O O . PHE A 1 72 ? -2.236 0.451 -12.803 1.00 93.69 72 PHE A O 1
ATOM 615 N N . GLU A 1 73 ? -4.234 0.988 -11.940 1.00 96.00 73 GLU A N 1
ATOM 616 C CA . GLU A 1 73 ? -3.719 1.477 -10.672 1.00 96.00 73 GLU A CA 1
ATOM 617 C C . GLU A 1 73 ? -4.362 0.752 -9.499 1.00 96.00 73 GLU A C 1
ATOM 619 O O . GLU A 1 73 ? -5.470 0.221 -9.574 1.00 96.00 73 GLU A O 1
ATOM 624 N N . PHE A 1 74 ? -3.666 0.775 -8.372 1.00 97.69 74 PHE A N 1
ATOM 625 C CA . PHE A 1 74 ? -4.258 0.446 -7.090 1.00 97.69 74 PHE A CA 1
ATOM 626 C C . PHE A 1 74 ? -3.808 1.456 -6.042 1.00 97.69 74 PHE A C 1
ATOM 628 O O . PHE A 1 74 ? -2.679 1.951 -6.052 1.00 97.69 74 PHE A O 1
ATOM 635 N N . THR A 1 75 ? -4.707 1.754 -5.112 1.00 98.06 75 THR A N 1
ATOM 636 C CA . THR A 1 75 ? -4.423 2.587 -3.950 1.00 98.06 75 THR A CA 1
ATOM 637 C C . THR A 1 75 ? -4.488 1.732 -2.701 1.00 98.06 75 THR A C 1
ATOM 639 O O . THR A 1 75 ? -5.504 1.103 -2.411 1.00 98.06 75 THR A O 1
ATOM 642 N N . LEU A 1 76 ? -3.395 1.732 -1.952 1.00 98.12 76 LEU A N 1
ATOM 643 C CA . LEU A 1 76 ? -3.307 1.136 -0.636 1.00 98.12 76 LEU A CA 1
ATOM 644 C C . LEU A 1 76 ? -3.606 2.202 0.415 1.00 98.12 76 LEU A C 1
ATOM 646 O O . LEU A 1 76 ? -2.997 3.271 0.398 1.00 98.12 76 LEU A O 1
ATOM 650 N N . TYR A 1 77 ? -4.502 1.897 1.342 1.00 98.44 77 TYR A N 1
ATOM 651 C CA . TYR A 1 77 ? -4.787 2.702 2.523 1.00 98.44 77 TYR A CA 1
ATOM 652 C C . TYR A 1 77 ? -4.340 1.922 3.754 1.00 98.44 77 TYR A C 1
ATOM 654 O O . TYR A 1 77 ? -4.730 0.768 3.922 1.00 98.44 77 TYR A O 1
ATOM 662 N N . VAL A 1 78 ? -3.538 2.553 4.608 1.00 98.69 78 VAL A N 1
ATOM 663 C CA . VAL A 1 78 ? -3.037 1.982 5.861 1.00 98.69 78 VAL A CA 1
ATOM 664 C C . VAL A 1 78 ? -3.458 2.896 7.000 1.00 98.69 78 VAL A C 1
ATOM 666 O O . VAL A 1 78 ? -2.977 4.022 7.113 1.00 98.69 78 VAL A O 1
ATOM 669 N N . ASP A 1 79 ? -4.358 2.414 7.847 1.00 98.44 79 ASP A N 1
ATOM 670 C CA . ASP A 1 79 ? -4.832 3.131 9.027 1.00 98.44 79 ASP A CA 1
ATOM 671 C C . ASP A 1 79 ? -4.044 2.679 10.262 1.00 98.44 79 ASP A C 1
ATOM 673 O O . ASP A 1 79 ? -3.979 1.497 10.586 1.00 98.44 79 ASP A O 1
ATOM 677 N N . LEU A 1 80 ? -3.392 3.616 10.940 1.00 98.25 80 LEU A N 1
ATOM 678 C CA . LEU A 1 80 ? -2.475 3.346 12.049 1.00 98.25 80 LEU A CA 1
ATOM 679 C C . LEU A 1 80 ? -3.175 3.324 13.413 1.00 98.25 80 LEU A C 1
ATOM 681 O O . LEU A 1 80 ? -2.546 2.952 14.407 1.00 98.25 80 LEU A O 1
ATOM 685 N N . ARG A 1 81 ? -4.460 3.697 13.473 1.00 96.62 81 ARG A N 1
ATOM 686 C CA . ARG A 1 81 ? -5.277 3.612 14.691 1.00 96.62 81 ARG A CA 1
ATOM 687 C C . ARG A 1 81 ? -5.408 2.152 15.123 1.00 96.62 81 ARG A C 1
ATOM 689 O O . ARG A 1 81 ? -5.580 1.264 14.288 1.00 96.62 81 ARG A O 1
ATOM 696 N N . ARG A 1 82 ? -5.305 1.882 16.423 1.00 94.44 82 ARG A N 1
ATOM 697 C CA . ARG A 1 82 ? -5.217 0.507 16.967 1.00 94.44 82 ARG A CA 1
ATOM 698 C C . ARG A 1 82 ? -6.457 0.081 17.731 1.00 94.44 82 ARG A C 1
ATOM 700 O O . ARG A 1 82 ? -6.605 -1.097 18.044 1.00 94.44 82 ARG A O 1
ATOM 707 N N . GLU A 1 83 ? -7.315 1.034 18.055 1.00 95.00 83 GLU A N 1
ATOM 708 C CA . GLU A 1 83 ? -8.515 0.815 18.836 1.00 95.00 83 GLU A CA 1
ATOM 709 C C . GLU A 1 83 ? -9.502 -0.052 18.048 1.00 95.00 83 GLU A C 1
ATOM 711 O O . GLU A 1 83 ? -9.791 0.213 16.881 1.00 95.00 83 GLU A O 1
ATOM 716 N N . PHE A 1 84 ? -10.023 -1.088 18.702 1.00 95.62 84 PHE A N 1
ATOM 717 C CA . PHE A 1 84 ? -11.129 -1.912 18.223 1.00 95.62 84 PHE A CA 1
ATOM 718 C C . PHE A 1 84 ? -11.960 -2.381 19.422 1.00 95.62 84 PHE A C 1
ATOM 720 O O . PHE A 1 84 ? -11.445 -2.484 20.541 1.00 95.62 84 PHE A O 1
ATOM 727 N N . ASP A 1 85 ? -13.245 -2.644 19.201 1.00 94.56 85 ASP A N 1
ATOM 728 C CA . ASP A 1 85 ? -14.117 -3.261 20.196 1.00 94.56 85 ASP A CA 1
ATOM 729 C C . ASP A 1 85 ? 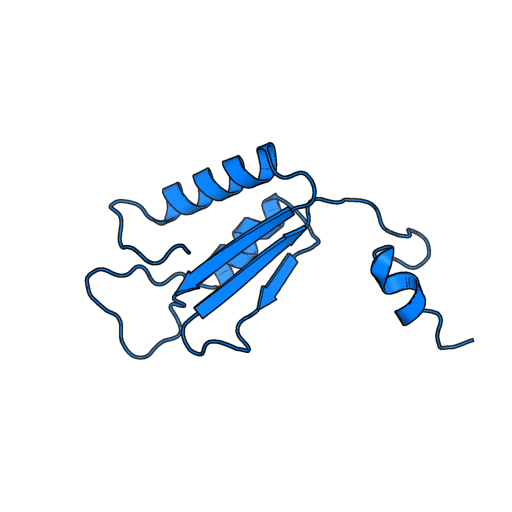-13.693 -4.727 20.364 1.00 94.56 85 ASP A C 1
ATOM 731 O O . ASP A 1 85 ? -13.759 -5.516 19.424 1.00 94.56 85 ASP A O 1
ATOM 735 N N . LYS A 1 86 ? -13.220 -5.097 21.559 1.00 92.31 86 LYS A N 1
ATOM 736 C CA . LYS A 1 86 ? -12.722 -6.454 21.841 1.00 92.31 86 LYS A CA 1
ATOM 737 C C . LYS A 1 86 ? -13.826 -7.500 21.981 1.00 92.31 86 LYS A C 1
ATOM 739 O O . LYS A 1 86 ? -13.530 -8.684 21.873 1.00 92.31 86 LYS A O 1
ATOM 744 N N . THR A 1 87 ? -15.055 -7.077 22.251 1.00 93.12 87 THR A N 1
ATOM 745 C CA . THR A 1 87 ? -16.210 -7.965 22.410 1.00 93.12 87 THR A CA 1
ATOM 746 C C . THR A 1 87 ? -16.757 -8.357 21.043 1.00 93.12 87 THR A C 1
ATOM 748 O O . THR A 1 87 ? -17.003 -9.530 20.787 1.00 93.12 87 THR A O 1
ATOM 751 N N . ARG A 1 88 ? -16.895 -7.375 20.151 1.00 90.62 88 ARG A N 1
ATOM 752 C CA . ARG A 1 88 ? -17.423 -7.528 18.789 1.00 90.62 88 ARG A CA 1
ATOM 753 C C . ARG A 1 88 ? -16.343 -7.802 17.742 1.00 90.62 88 ARG A C 1
ATOM 755 O O . ARG A 1 88 ? -16.658 -8.187 16.626 1.00 90.62 88 ARG A O 1
ATOM 762 N N . VAL A 1 89 ? -15.072 -7.587 18.088 1.00 93.00 89 VAL A N 1
ATOM 763 C CA . VAL A 1 89 ? -13.909 -7.739 17.194 1.00 93.00 89 VAL A CA 1
ATOM 764 C C . VAL A 1 89 ? -14.041 -6.860 15.938 1.00 93.00 89 VAL A C 1
ATOM 766 O O . VAL A 1 89 ? -13.750 -7.272 14.819 1.00 93.00 89 VAL A O 1
ATOM 769 N N . VAL A 1 90 ? -14.483 -5.613 16.127 1.00 94.25 90 VAL A N 1
ATOM 770 C CA . VAL A 1 90 ? -14.769 -4.657 15.0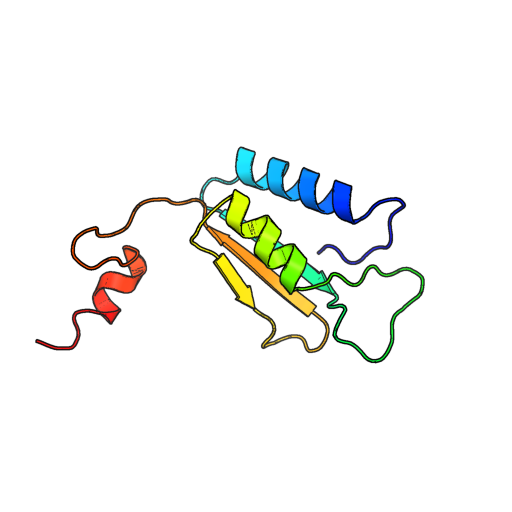43 1.00 94.25 90 VAL A CA 1
ATOM 771 C C . VAL A 1 90 ? -14.158 -3.285 15.341 1.00 94.25 90 VAL A C 1
ATOM 773 O O . VAL A 1 90 ? -14.023 -2.893 16.501 1.00 94.25 90 VAL A O 1
ATOM 776 N N . TYR A 1 91 ? -13.766 -2.533 14.309 1.00 95.25 91 TYR A N 1
ATOM 777 C CA . TYR A 1 91 ? -13.290 -1.159 14.503 1.00 95.25 91 TYR A CA 1
ATOM 778 C C . TYR A 1 91 ? -14.439 -0.209 14.884 1.00 95.25 91 TYR A C 1
ATOM 780 O O . TYR A 1 91 ? -15.565 -0.425 14.430 1.00 95.25 91 TYR A O 1
ATOM 788 N N . PRO A 1 92 ? -14.183 0.849 15.685 1.00 93.44 92 PRO A N 1
ATOM 789 C CA . PRO A 1 92 ? -15.237 1.678 16.273 1.00 93.44 92 PRO A CA 1
ATOM 790 C C . PRO A 1 92 ? -16.216 2.284 15.263 1.00 93.44 92 PRO A C 1
ATOM 792 O O . PRO A 1 92 ? -17.410 2.360 15.532 1.00 93.44 92 PRO A O 1
ATOM 795 N N . GLU A 1 93 ? -15.735 2.679 14.085 1.00 93.19 93 GLU A N 1
ATOM 796 C CA . GLU A 1 93 ? -16.577 3.253 13.028 1.00 93.19 93 GLU A CA 1
ATOM 797 C C . GLU A 1 93 ? -17.524 2.251 12.349 1.00 93.19 93 GLU A C 1
ATOM 799 O O . GLU A 1 93 ? -18.412 2.673 11.614 1.00 93.19 93 GLU A O 1
ATOM 804 N N . PHE A 1 94 ? -17.352 0.948 12.582 1.00 93.31 94 PHE A N 1
ATOM 805 C CA . PHE A 1 94 ? -18.181 -0.104 11.991 1.00 93.31 94 PHE A CA 1
ATOM 806 C C . PHE A 1 94 ? -19.063 -0.826 13.019 1.00 93.31 94 PHE A C 1
ATOM 808 O O . PHE A 1 94 ? -19.768 -1.758 12.646 1.00 93.31 94 PHE A O 1
ATOM 815 N N . ILE A 1 95 ? -19.072 -0.401 14.290 1.00 91.81 95 ILE A N 1
ATOM 816 C CA . ILE A 1 95 ? -19.909 -1.012 15.341 1.00 91.81 95 ILE A CA 1
ATOM 817 C C . ILE A 1 95 ? -21.392 -1.010 14.939 1.00 91.81 95 ILE A C 1
ATOM 819 O O . ILE A 1 95 ? -22.060 -2.034 15.017 1.00 91.81 95 ILE A O 1
ATOM 823 N N . THR A 1 96 ? -21.900 0.105 14.412 1.00 90.25 96 THR A N 1
ATOM 824 C CA . THR A 1 96 ? -23.313 0.213 14.012 1.00 90.25 96 THR A CA 1
ATOM 825 C C . THR A 1 96 ? -23.689 -0.674 12.824 1.00 90.25 96 THR A C 1
ATOM 827 O O . THR A 1 96 ? -24.872 -0.877 12.582 1.00 90.25 96 THR A O 1
ATOM 830 N N . LEU A 1 97 ? -22.709 -1.188 12.072 1.00 87.94 97 LEU A N 1
ATOM 831 C CA . LEU A 1 97 ? -22.946 -2.101 10.952 1.00 87.94 97 LEU A CA 1
ATOM 832 C C . LEU A 1 97 ? -23.058 -3.563 11.394 1.00 87.94 97 LEU A C 1
ATOM 834 O O . LEU A 1 97 ? -23.533 -4.380 10.614 1.00 87.94 97 LEU A O 1
ATOM 838 N N . VAL A 1 98 ? -22.602 -3.896 12.605 1.00 85.19 98 VAL A N 1
ATOM 839 C CA . VAL A 1 98 ? -22.682 -5.258 13.157 1.00 85.19 98 VAL A CA 1
ATOM 840 C C . VAL A 1 98 ? -23.819 -5.427 14.169 1.00 85.19 98 VAL A C 1
ATOM 842 O O . VAL A 1 98 ? -24.176 -6.555 14.474 1.00 85.19 98 VAL A O 1
ATOM 845 N N . ASP A 1 99 ? -24.411 -4.331 14.650 1.00 74.06 99 ASP A N 1
ATOM 846 C CA . ASP A 1 99 ? -25.507 -4.326 15.635 1.00 74.06 99 ASP A CA 1
ATOM 847 C C . ASP A 1 99 ? -26.921 -4.348 14.986 1.00 74.06 99 ASP A C 1
ATOM 849 O O . ASP A 1 99 ? -27.900 -3.988 15.633 1.00 74.06 99 ASP A O 1
ATOM 853 N N . VAL A 1 100 ? -27.065 -4.708 13.701 1.00 64.94 100 VAL A N 1
ATOM 854 C CA . VAL A 1 100 ? -28.364 -4.629 12.981 1.00 64.94 100 VAL A CA 1
ATOM 855 C C . VAL A 1 100 ? -29.239 -5.887 13.144 1.00 64.94 100 VAL A C 1
ATOM 857 O O . VAL A 1 100 ? -30.358 -5.907 12.643 1.00 64.94 100 VAL A O 1
ATOM 860 N N . ASP A 1 101 ? -28.780 -6.905 13.877 1.00 58.53 101 ASP A N 1
ATOM 861 C CA . ASP A 1 101 ? -29.463 -8.202 14.007 1.00 58.53 101 ASP A CA 1
ATOM 862 C C . ASP A 1 101 ? -29.692 -8.633 15.477 1.00 58.53 101 ASP A C 1
ATOM 864 O O . ASP A 1 101 ? -29.244 -9.707 15.877 1.00 58.53 101 ASP A O 1
ATOM 868 N N . ASP A 1 102 ? -30.414 -7.823 16.265 1.00 53.75 102 ASP A N 1
ATOM 869 C CA . ASP A 1 102 ? -31.091 -8.260 17.508 1.00 53.75 102 ASP A CA 1
ATOM 870 C C . ASP A 1 102 ? -32.600 -7.944 17.464 1.00 53.75 102 ASP A C 1
ATOM 872 O O . ASP A 1 102 ? -32.967 -6.770 17.208 1.00 53.75 102 ASP A O 1
#

Radius of gyration: 16.24 Å; chains: 1; bounding box: 48×20×44 Å

Sequence (102 aa):
MFNFLLTDNWSFIQAMFDLFARHARMGFAANFLSDRVDYRLDHTYHADPAKVLDLAYRYSNRVMLRNDYMPFEFTLYVDLRREFDKTRVVYPEFITLVDVDD